Protein AF-A0A2C6DQY1-F1 (afdb_monomer_lite)

Organism: NCBI:txid82979

pLDDT: mean 81.48, std 11.16, range [47.59, 95.06]

Structure (mmCIF, N/CA/C/O backbone):
data_AF-A0A2C6DQY1-F1
#
_entry.id   AF-A0A2C6DQY1-F1
#
loop_
_atom_site.group_PDB
_atom_site.id
_atom_site.type_symbol
_atom_site.label_atom_id
_atom_site.label_alt_id
_atom_site.label_comp_id
_atom_site.label_asym_id
_atom_site.label_entity_id
_atom_site.label_seq_id
_atom_site.pdbx_PDB_ins_code
_atom_site.Cartn_x
_atom_site.Cartn_y
_atom_site.Cartn_z
_atom_site.occupancy
_atom_site.B_iso_or_equiv
_atom_site.auth_seq_id
_atom_site.auth_comp_id
_atom_site.auth_asym_id
_atom_site.auth_atom_id
_atom_site.pdbx_PDB_model_num
ATOM 1 N N . MET A 1 1 ? 10.928 19.105 6.534 1.00 47.59 1 MET A N 1
ATOM 2 C CA . MET A 1 1 ? 12.095 18.218 6.335 1.00 47.59 1 MET A CA 1
ATOM 3 C C . MET A 1 1 ? 11.900 17.383 5.067 1.00 47.59 1 MET A C 1
ATOM 5 O O . MET A 1 1 ? 11.336 16.301 5.156 1.00 47.59 1 MET A O 1
ATOM 9 N N . PRO A 1 2 ? 12.277 17.899 3.882 1.00 53.97 2 PRO A N 1
ATOM 10 C CA . PRO A 1 2 ? 12.147 17.189 2.598 1.00 53.97 2 PRO A CA 1
ATOM 11 C C . PRO A 1 2 ? 13.312 16.221 2.307 1.00 53.97 2 PRO A C 1
ATOM 13 O O . PRO A 1 2 ? 13.126 15.203 1.646 1.00 53.97 2 PRO A O 1
ATOM 16 N N . GLU A 1 3 ? 14.509 16.507 2.828 1.00 53.31 3 GLU A N 1
ATOM 17 C CA . GLU A 1 3 ? 15.749 15.784 2.490 1.00 53.31 3 GLU A CA 1
ATOM 18 C C . GLU A 1 3 ? 15.758 14.328 2.977 1.00 53.31 3 GLU A C 1
ATOM 20 O O . GLU A 1 3 ? 16.219 13.430 2.275 1.00 53.31 3 GLU A O 1
ATOM 25 N N . THR A 1 4 ? 15.170 14.062 4.144 1.00 58.50 4 THR A N 1
ATOM 26 C CA . THR A 1 4 ? 15.100 12.716 4.737 1.00 58.50 4 THR A CA 1
ATOM 27 C C . THR A 1 4 ? 14.152 11.788 3.977 1.00 58.50 4 THR A C 1
ATOM 29 O O . THR A 1 4 ? 14.377 10.581 3.925 1.00 58.50 4 THR A O 1
ATOM 32 N N . LEU A 1 5 ? 13.097 12.342 3.369 1.00 57.19 5 LEU A N 1
ATOM 33 C CA . LEU A 1 5 ? 12.134 11.574 2.582 1.00 57.19 5 LEU A CA 1
ATOM 34 C C . LEU A 1 5 ? 12.723 11.195 1.216 1.00 57.19 5 LEU A C 1
ATOM 36 O O . LEU A 1 5 ? 12.555 10.059 0.784 1.00 57.19 5 LEU A O 1
ATOM 40 N N . ASN A 1 6 ? 13.484 12.100 0.590 1.00 65.44 6 ASN A N 1
ATOM 41 C CA . ASN A 1 6 ? 14.196 11.815 -0.658 1.00 65.44 6 ASN A CA 1
ATOM 42 C C . ASN A 1 6 ? 15.274 10.736 -0.485 1.00 65.44 6 ASN A C 1
ATOM 44 O O . ASN A 1 6 ? 15.346 9.826 -1.306 1.00 65.44 6 ASN A O 1
ATOM 48 N N . ALA A 1 7 ? 16.064 10.779 0.593 1.00 70.94 7 ALA A N 1
ATOM 49 C CA . ALA A 1 7 ? 17.069 9.747 0.863 1.00 70.94 7 ALA A CA 1
ATOM 50 C C . ALA A 1 7 ? 16.442 8.355 1.080 1.00 70.94 7 ALA A C 1
ATOM 52 O O . ALA A 1 7 ? 16.952 7.356 0.579 1.00 70.94 7 ALA A O 1
ATOM 53 N N . LEU A 1 8 ? 15.300 8.294 1.775 1.00 70.44 8 LEU A N 1
ATOM 54 C CA . LEU A 1 8 ? 14.567 7.048 2.007 1.00 70.44 8 LEU A CA 1
ATOM 55 C C . LEU A 1 8 ? 13.980 6.472 0.706 1.00 70.44 8 LEU A C 1
ATOM 57 O O . LEU A 1 8 ? 13.993 5.264 0.509 1.00 70.44 8 LEU A O 1
ATOM 61 N N . VAL A 1 9 ? 13.474 7.324 -0.192 1.00 78.88 9 VAL A N 1
ATOM 62 C CA . VAL A 1 9 ? 12.951 6.884 -1.496 1.00 78.88 9 VAL A CA 1
ATOM 63 C C . VAL A 1 9 ? 14.065 6.326 -2.378 1.00 78.88 9 VAL A C 1
ATOM 65 O O . VAL A 1 9 ? 13.878 5.265 -2.966 1.00 78.88 9 VAL A O 1
ATOM 68 N N . GLN A 1 10 ? 15.232 6.975 -2.413 1.00 81.88 10 GLN A N 1
ATOM 69 C CA . GLN A 1 10 ? 16.394 6.490 -3.170 1.00 81.88 10 GLN A CA 1
ATOM 70 C C . GLN A 1 10 ? 16.833 5.086 -2.738 1.00 81.88 10 GLN A C 1
ATOM 72 O O . GLN A 1 10 ? 17.189 4.267 -3.579 1.00 81.88 10 GLN A O 1
ATOM 77 N N . GLU A 1 11 ? 16.732 4.767 -1.446 1.00 85.06 11 GLU A N 1
ATOM 78 C CA . GLU A 1 11 ? 17.023 3.420 -0.947 1.00 85.06 11 GLU A CA 1
ATOM 79 C C . GLU A 1 11 ? 16.098 2.353 -1.557 1.00 85.06 11 GLU A C 1
ATOM 81 O O . GLU A 1 11 ? 16.536 1.246 -1.864 1.00 85.06 11 GLU A O 1
ATOM 86 N N . PHE A 1 12 ? 14.822 2.680 -1.773 1.00 88.88 12 PHE A N 1
ATOM 87 C CA . PHE A 1 12 ? 13.865 1.742 -2.356 1.00 88.88 12 PHE A CA 1
ATOM 88 C C . PHE A 1 12 ? 14.006 1.605 -3.871 1.00 88.88 12 PHE A C 1
ATOM 90 O O . PHE A 1 12 ? 13.733 0.527 -4.398 1.00 88.88 12 PHE A O 1
ATOM 97 N N . ILE A 1 13 ? 14.456 2.653 -4.565 1.00 85.81 13 ILE A N 1
ATOM 98 C CA . ILE A 1 13 ? 14.678 2.633 -6.019 1.00 85.81 13 ILE A CA 1
ATOM 99 C C . ILE A 1 13 ? 15.698 1.554 -6.405 1.00 85.81 13 ILE A C 1
ATOM 101 O O . ILE A 1 13 ? 15.518 0.874 -7.407 1.00 85.81 13 ILE A O 1
ATOM 105 N N . VAL A 1 14 ? 16.707 1.300 -5.565 1.00 87.31 14 VAL A N 1
ATOM 106 C CA . VAL A 1 14 ? 17.691 0.220 -5.790 1.00 87.31 14 VAL A CA 1
ATOM 107 C C . VAL A 1 14 ? 17.044 -1.174 -5.805 1.00 87.31 14 VAL A C 1
ATOM 109 O O . VAL A 1 14 ? 17.602 -2.112 -6.364 1.00 87.31 14 VAL A O 1
ATOM 112 N N . SER A 1 15 ? 15.860 -1.325 -5.204 1.00 87.62 15 SER A N 1
ATOM 113 C CA . SER A 1 15 ? 15.094 -2.579 -5.208 1.00 87.62 15 SER A CA 1
ATOM 114 C C . SER A 1 15 ? 14.068 -2.683 -6.340 1.00 87.62 15 SER A C 1
ATOM 116 O O . SER A 1 15 ? 13.275 -3.629 -6.342 1.00 87.62 15 SER A O 1
ATOM 118 N N . ALA A 1 16 ? 14.048 -1.716 -7.263 1.00 91.44 16 ALA A N 1
ATOM 119 C CA . ALA A 1 16 ? 13.195 -1.772 -8.438 1.00 91.44 16 ALA A CA 1
ATOM 120 C C . ALA A 1 16 ? 13.586 -2.945 -9.349 1.00 91.44 16 ALA A C 1
ATOM 122 O O . ALA A 1 16 ? 14.762 -3.288 -9.472 1.00 91.44 16 ALA A O 1
ATOM 123 N N . ASP A 1 17 ? 12.590 -3.563 -9.979 1.00 91.75 17 ASP A N 1
ATOM 124 C CA . ASP A 1 17 ? 12.822 -4.526 -11.054 1.00 91.75 17 ASP A CA 1
ATOM 125 C C . ASP A 1 17 ? 13.286 -3.839 -12.354 1.00 91.75 17 ASP A C 1
ATOM 127 O O . ASP A 1 17 ? 13.340 -2.610 -12.447 1.00 91.75 17 ASP A O 1
ATOM 131 N N . ASP A 1 18 ? 13.579 -4.634 -13.387 1.00 92.50 18 ASP A N 1
ATOM 132 C CA . ASP A 1 18 ? 14.022 -4.140 -14.702 1.00 92.50 18 ASP A CA 1
ATOM 133 C C . ASP A 1 18 ? 13.017 -3.178 -15.371 1.00 92.50 18 ASP A C 1
ATOM 135 O O . ASP A 1 18 ? 13.369 -2.448 -16.296 1.00 92.50 18 ASP A O 1
ATOM 139 N N . ASN A 1 19 ? 11.763 -3.158 -14.907 1.00 93.88 19 ASN A N 1
ATOM 140 C CA . ASN A 1 19 ? 10.697 -2.289 -15.401 1.00 93.88 19 ASN A CA 1
ATOM 141 C C . ASN A 1 19 ? 10.432 -1.086 -14.477 1.00 93.88 19 ASN A C 1
ATOM 143 O O . ASN A 1 19 ? 9.457 -0.358 -14.685 1.00 93.88 19 ASN A O 1
ATOM 147 N N . GLY A 1 20 ? 11.272 -0.873 -13.460 1.00 92.50 20 GLY A N 1
ATOM 148 C CA . GLY A 1 20 ? 11.179 0.251 -12.537 1.00 92.50 20 GLY A CA 1
ATOM 149 C C . GLY A 1 20 ? 10.141 0.078 -11.427 1.00 92.50 20 GLY A C 1
ATOM 150 O O . GLY A 1 20 ? 9.783 1.069 -10.790 1.00 92.50 20 GLY A O 1
ATOM 151 N N . PHE A 1 21 ? 9.622 -1.129 -11.175 1.00 95.06 21 PHE A N 1
ATOM 152 C CA . PHE A 1 21 ? 8.659 -1.366 -10.094 1.00 95.06 21 PHE A CA 1
ATOM 153 C C . PHE A 1 21 ? 9.342 -1.781 -8.798 1.00 95.06 21 PHE A C 1
ATOM 155 O O . PHE A 1 21 ? 10.041 -2.788 -8.727 1.00 95.06 21 PHE A O 1
ATOM 162 N N . VAL A 1 22 ? 9.052 -1.038 -7.735 1.00 94.00 22 VAL A N 1
ATOM 163 C CA . VAL A 1 22 ? 9.515 -1.318 -6.379 1.00 94.00 22 VAL A CA 1
ATOM 164 C C . VAL A 1 22 ? 8.486 -2.202 -5.664 1.00 94.00 22 VAL A C 1
ATOM 166 O O . VAL A 1 22 ? 7.339 -1.770 -5.481 1.00 94.00 22 VAL A O 1
ATOM 169 N N . PRO A 1 23 ? 8.854 -3.419 -5.213 1.00 93.19 23 PRO A N 1
ATOM 170 C CA . PRO A 1 23 ? 7.927 -4.325 -4.542 1.00 93.19 23 PRO A CA 1
ATOM 171 C C . PRO A 1 23 ? 7.295 -3.700 -3.296 1.00 93.19 23 PRO A C 1
ATOM 173 O O . PRO A 1 23 ? 8.001 -3.137 -2.460 1.00 93.19 23 PRO A O 1
ATOM 176 N N . LEU A 1 24 ? 5.984 -3.896 -3.097 1.00 91.06 24 LEU A N 1
ATOM 177 C 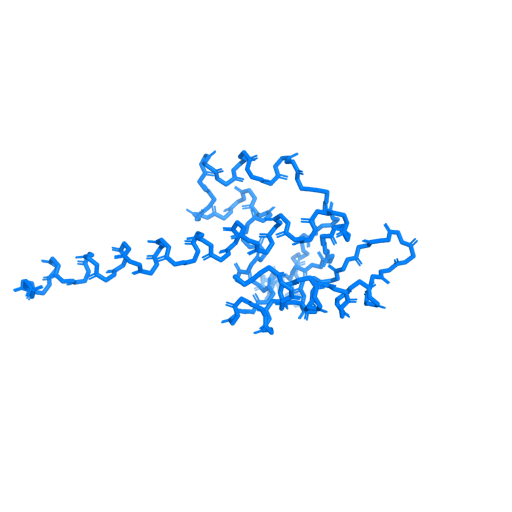CA . LEU A 1 24 ? 5.248 -3.332 -1.950 1.00 91.06 24 LEU A CA 1
ATOM 178 C C . LEU A 1 24 ? 5.937 -3.614 -0.603 1.00 91.06 24 LEU A C 1
ATOM 180 O O . LEU A 1 24 ? 6.069 -2.737 0.250 1.00 91.06 24 LEU A O 1
ATOM 184 N N . LYS A 1 25 ? 6.442 -4.842 -0.428 1.00 90.56 25 LYS A N 1
ATOM 185 C CA . LYS A 1 25 ? 7.143 -5.275 0.791 1.00 90.56 25 LYS A CA 1
ATOM 186 C C . LYS A 1 25 ? 8.389 -4.443 1.124 1.00 90.56 25 LYS A C 1
ATOM 188 O O . LYS A 1 25 ? 8.732 -4.362 2.299 1.00 90.56 25 LYS A O 1
ATOM 193 N N . ALA A 1 26 ? 9.056 -3.858 0.125 1.00 90.62 26 ALA A N 1
ATOM 194 C CA . ALA A 1 26 ? 10.325 -3.156 0.303 1.00 90.62 26 ALA A CA 1
ATOM 195 C C . ALA A 1 26 ? 10.152 -1.901 1.168 1.00 90.62 26 ALA A C 1
ATOM 197 O O . ALA A 1 26 ? 10.961 -1.642 2.056 1.00 90.62 26 ALA A O 1
ATOM 198 N N . PHE A 1 27 ? 9.053 -1.172 0.971 1.00 87.88 27 PHE A N 1
ATOM 199 C CA . PHE A 1 27 ? 8.788 0.077 1.682 1.00 87.88 27 PHE A CA 1
ATOM 200 C C . PHE A 1 27 ? 7.658 -0.030 2.721 1.00 87.88 27 PHE A C 1
ATOM 202 O O . PHE A 1 27 ? 7.584 0.821 3.608 1.00 87.88 27 PHE A O 1
ATOM 209 N N . ALA A 1 28 ? 6.784 -1.049 2.656 1.00 87.56 28 ALA A N 1
ATOM 210 C CA . ALA A 1 28 ? 5.608 -1.167 3.532 1.00 87.56 28 ALA A CA 1
ATOM 211 C C . ALA A 1 28 ? 5.972 -1.100 5.022 1.00 87.56 28 ALA A C 1
ATOM 213 O O . ALA A 1 28 ? 5.498 -0.231 5.757 1.00 87.56 28 ALA A O 1
ATOM 214 N N . GLN A 1 29 ? 6.874 -1.979 5.462 1.00 86.94 29 GLN A N 1
ATOM 215 C CA . GLN A 1 29 ? 7.229 -2.065 6.875 1.00 86.94 29 GLN A CA 1
ATOM 216 C C . GLN A 1 29 ? 8.081 -0.870 7.310 1.00 86.94 29 GLN A C 1
ATOM 218 O O . GLN A 1 29 ? 7.848 -0.299 8.374 1.00 86.94 29 GLN A O 1
ATOM 223 N N . LYS A 1 30 ? 9.056 -0.479 6.481 1.00 86.81 30 LYS A N 1
ATOM 224 C CA . LYS A 1 30 ? 10.037 0.559 6.819 1.00 86.81 30 LYS A CA 1
ATOM 225 C C . LYS A 1 30 ? 9.419 1.955 6.863 1.00 86.81 30 LYS A C 1
ATOM 227 O O . LYS A 1 30 ? 9.756 2.752 7.734 1.00 86.81 30 LYS A O 1
ATOM 232 N N . THR A 1 31 ? 8.499 2.240 5.946 1.00 86.50 31 THR A N 1
ATOM 233 C CA . THR A 1 31 ? 7.990 3.598 5.733 1.00 86.50 31 THR A CA 1
ATOM 234 C C . THR A 1 31 ? 6.583 3.792 6.270 1.00 86.50 31 THR A C 1
ATOM 236 O O . THR A 1 31 ? 6.276 4.876 6.764 1.00 86.50 31 THR A O 1
ATOM 239 N N . LEU A 1 32 ? 5.738 2.762 6.185 1.00 83.94 32 LEU A N 1
ATOM 240 C CA . LEU A 1 32 ? 4.328 2.833 6.576 1.00 83.94 32 LEU A CA 1
ATOM 241 C C . LEU A 1 32 ? 4.040 2.096 7.889 1.00 83.94 32 LEU A C 1
ATOM 243 O O . LEU A 1 32 ? 2.949 2.249 8.421 1.00 83.94 32 LEU A O 1
ATOM 247 N N . LYS A 1 33 ? 4.999 1.325 8.434 1.00 87.12 33 LYS A N 1
ATOM 248 C CA . LYS A 1 33 ? 4.808 0.470 9.625 1.00 87.12 33 LYS A CA 1
ATOM 249 C C . LYS A 1 33 ? 3.612 -0.486 9.463 1.00 87.12 33 LYS A C 1
ATOM 251 O O . LYS A 1 33 ? 2.851 -0.723 10.403 1.00 87.12 33 LYS A O 1
ATOM 256 N N . ARG A 1 34 ? 3.432 -1.003 8.245 1.00 85.00 34 ARG A N 1
ATOM 257 C CA . ARG A 1 34 ? 2.337 -1.897 7.842 1.00 85.00 34 ARG A CA 1
ATOM 258 C C . ARG A 1 34 ? 2.869 -3.067 7.020 1.00 85.00 34 ARG A C 1
ATOM 260 O O . ARG A 1 34 ? 3.940 -2.972 6.418 1.00 85.00 34 ARG A O 1
ATOM 267 N N . SER A 1 35 ? 2.102 -4.155 6.950 1.00 86.62 35 SER A N 1
ATOM 268 C CA . SER A 1 35 ? 2.433 -5.272 6.067 1.00 86.62 35 SER A CA 1
ATOM 269 C C . SER A 1 35 ? 2.108 -4.939 4.607 1.00 86.62 35 SER A C 1
ATOM 271 O O . SER A 1 35 ? 1.252 -4.102 4.316 1.00 86.62 35 SER A O 1
ATOM 273 N N . ALA A 1 36 ? 2.750 -5.642 3.668 1.00 84.06 36 ALA A N 1
ATOM 274 C CA . ALA A 1 36 ? 2.419 -5.535 2.244 1.00 84.06 36 ALA A CA 1
ATOM 275 C C . ALA A 1 36 ? 0.935 -5.842 1.968 1.00 84.06 36 ALA A C 1
ATOM 277 O O . ALA A 1 36 ? 0.341 -5.263 1.066 1.00 84.06 36 ALA A O 1
ATOM 278 N N . ASN A 1 37 ? 0.327 -6.725 2.765 1.00 80.81 37 ASN A N 1
ATOM 279 C CA . ASN A 1 37 ? -1.075 -7.092 2.613 1.00 80.81 37 ASN A CA 1
ATOM 280 C C . ASN A 1 37 ? -2.010 -5.950 3.037 1.00 80.81 37 ASN A C 1
ATOM 282 O O . ASN A 1 37 ? -2.979 -5.673 2.335 1.00 80.81 37 ASN A O 1
ATOM 286 N N . ASP A 1 38 ? -1.683 -5.235 4.116 1.00 78.69 38 ASP A N 1
ATOM 287 C CA . ASP A 1 38 ? -2.473 -4.083 4.573 1.00 78.69 38 ASP A CA 1
ATOM 288 C C . ASP A 1 38 ? -2.492 -2.984 3.509 1.00 78.69 38 ASP A C 1
ATOM 290 O O . ASP A 1 38 ? -3.543 -2.432 3.193 1.00 78.69 38 ASP A O 1
ATOM 294 N N . ILE A 1 39 ? -1.336 -2.716 2.895 1.00 83.62 39 ILE A N 1
ATOM 295 C CA . ILE A 1 39 ? -1.219 -1.686 1.857 1.00 83.62 39 ILE A CA 1
ATOM 296 C C . ILE A 1 39 ? -1.683 -2.167 0.479 1.00 83.62 39 ILE A C 1
ATOM 298 O O . ILE A 1 39 ? -1.965 -1.350 -0.392 1.00 83.62 39 ILE A O 1
ATOM 302 N N . SER A 1 40 ? -1.801 -3.480 0.261 1.00 81.25 40 SER A N 1
ATOM 303 C CA . SER A 1 40 ? -2.361 -4.005 -0.986 1.00 81.25 40 SER A CA 1
ATOM 304 C C . SER A 1 40 ? -3.829 -3.633 -1.145 1.00 81.25 40 SER A C 1
ATOM 306 O O . SER A 1 40 ? -4.279 -3.443 -2.265 1.00 81.25 40 SER A O 1
ATOM 308 N N . THR A 1 41 ? -4.551 -3.438 -0.035 1.00 77.25 41 THR A N 1
ATOM 309 C CA . THR A 1 41 ? -5.968 -3.051 -0.056 1.00 77.25 41 THR A CA 1
ATOM 310 C C . THR A 1 41 ? -6.224 -1.736 -0.780 1.00 77.25 41 THR A C 1
ATOM 312 O O . THR A 1 41 ? -7.326 -1.551 -1.285 1.00 77.25 41 THR A O 1
ATOM 315 N N . PHE A 1 42 ? -5.210 -0.865 -0.886 1.00 78.69 42 PHE A N 1
ATOM 316 C CA . PHE A 1 42 ? -5.284 0.307 -1.744 1.00 78.69 42 PHE A CA 1
ATOM 317 C C . PHE A 1 42 ? -5.559 -0.151 -3.175 1.00 78.69 42 PHE A C 1
ATOM 319 O O . PHE A 1 42 ? -6.577 0.206 -3.725 1.00 78.69 42 PHE A O 1
ATOM 326 N N . PHE A 1 43 ? -4.769 -1.045 -3.755 1.00 81.88 43 PHE A N 1
ATOM 327 C CA . PHE A 1 43 ? -4.946 -1.504 -5.140 1.00 81.88 43 PHE A CA 1
ATOM 328 C C . PHE A 1 43 ? -6.125 -2.471 -5.354 1.00 81.88 43 PHE A C 1
ATOM 330 O O . PHE A 1 43 ? -6.367 -2.911 -6.478 1.00 81.88 43 PHE A O 1
ATOM 337 N N . ASP A 1 44 ? -6.843 -2.837 -4.293 1.00 80.31 44 ASP A N 1
ATOM 338 C CA . ASP A 1 44 ? -7.899 -3.840 -4.325 1.00 80.31 44 ASP A CA 1
ATOM 339 C C . ASP A 1 44 ? -9.292 -3.215 -4.445 1.00 80.31 44 ASP A C 1
ATOM 341 O O . ASP A 1 44 ? -9.893 -2.828 -3.443 1.00 80.31 44 ASP A O 1
ATOM 345 N N . LEU A 1 45 ? -9.852 -3.204 -5.657 1.00 73.50 45 LEU A N 1
ATOM 346 C CA . LEU A 1 45 ? -11.215 -2.710 -5.902 1.00 73.50 45 LEU A CA 1
ATOM 347 C C . LEU A 1 45 ? -12.293 -3.472 -5.109 1.00 73.50 45 LEU A C 1
ATOM 349 O O . LEU A 1 45 ? -13.367 -2.929 -4.861 1.00 73.50 45 LEU A O 1
ATOM 353 N N . GLU A 1 46 ? -12.029 -4.729 -4.737 1.00 72.62 46 GLU A N 1
ATOM 354 C CA . GLU A 1 46 ? -12.961 -5.573 -3.978 1.00 72.62 46 GLU A CA 1
ATOM 355 C C . GLU A 1 46 ? -12.840 -5.362 -2.459 1.00 72.62 46 GLU A C 1
ATOM 357 O O . GLU A 1 46 ? -13.637 -5.904 -1.687 1.00 72.62 46 GLU A O 1
ATOM 362 N N . SER A 1 47 ? -11.848 -4.592 -1.998 1.00 72.25 47 SER A N 1
ATOM 363 C CA . SER A 1 47 ? -11.676 -4.319 -0.576 1.00 72.25 47 SER A CA 1
ATOM 364 C C . SER A 1 47 ? -12.864 -3.512 -0.061 1.00 72.25 47 SER A C 1
ATOM 366 O O . SER A 1 47 ? -13.202 -2.456 -0.583 1.00 72.25 47 SER A O 1
ATOM 368 N N . ARG A 1 48 ? -13.472 -3.949 1.047 1.00 62.19 48 ARG A N 1
ATOM 369 C CA . ARG A 1 48 ? -14.535 -3.180 1.728 1.00 62.19 48 ARG A CA 1
ATOM 370 C C . ARG A 1 48 ? -14.075 -1.802 2.223 1.00 62.19 48 ARG A C 1
ATOM 372 O O . ARG A 1 48 ? -14.902 -0.975 2.587 1.00 62.19 48 ARG A O 1
ATOM 379 N N . PHE A 1 49 ? -12.760 -1.597 2.301 1.00 61.59 49 PHE A N 1
ATOM 380 C CA . PHE A 1 49 ? -12.132 -0.332 2.674 1.00 61.59 49 PHE A CA 1
ATOM 381 C C . PHE A 1 49 ? -11.790 0.533 1.453 1.00 61.59 49 PHE A C 1
ATOM 383 O O . PHE A 1 49 ? -11.349 1.666 1.628 1.00 61.59 49 PHE A O 1
ATOM 390 N N . TYR A 1 50 ? -12.023 0.017 0.241 1.00 60.66 50 TYR A N 1
ATOM 391 C CA . TYR A 1 50 ? -11.848 0.734 -1.010 1.00 60.66 50 TYR A CA 1
ATOM 392 C C . TYR A 1 50 ? -12.923 1.817 -1.149 1.00 60.66 50 TYR A C 1
ATOM 394 O O . TYR A 1 50 ? -14.086 1.545 -1.456 1.00 60.66 50 TYR A O 1
ATOM 402 N N . SER A 1 51 ? -12.556 3.066 -0.865 1.00 64.25 51 SER A N 1
ATOM 403 C CA . SER A 1 51 ? -13.464 4.214 -0.962 1.00 64.25 51 SER A CA 1
ATOM 404 C C . SER A 1 51 ? -13.361 4.908 -2.331 1.00 64.25 51 SER A C 1
ATOM 406 O O . SER A 1 51 ? -12.332 4.839 -3.004 1.00 64.25 51 SER A O 1
ATOM 408 N N . ARG A 1 52 ? -14.396 5.662 -2.742 1.00 57.03 52 ARG A N 1
ATOM 409 C CA . ARG A 1 52 ? -14.349 6.510 -3.960 1.00 57.03 52 ARG A CA 1
ATOM 410 C C . ARG A 1 52 ? -13.181 7.508 -3.964 1.00 57.03 52 ARG A C 1
ATOM 412 O O . ARG A 1 52 ? -12.770 7.945 -5.028 1.00 57.03 52 ARG A O 1
ATOM 419 N N . TYR A 1 53 ? -12.645 7.876 -2.802 1.00 53.59 53 TYR A N 1
ATOM 420 C CA . TYR A 1 53 ? -11.478 8.755 -2.713 1.00 53.59 53 TYR A CA 1
ATOM 421 C C . TYR A 1 53 ? -10.167 8.014 -3.034 1.00 53.59 53 TYR A C 1
ATOM 423 O O . TYR A 1 53 ? -9.298 8.563 -3.712 1.00 53.59 53 TYR A O 1
ATOM 431 N N . GLN A 1 54 ? -10.058 6.736 -2.650 1.00 58.69 54 GLN A N 1
ATOM 432 C CA . GLN A 1 54 ? -8.921 5.880 -3.011 1.00 58.69 54 GLN A CA 1
ATOM 433 C C . GLN A 1 54 ? -8.856 5.623 -4.525 1.00 58.69 54 GLN A C 1
ATOM 435 O O . GLN A 1 54 ? -7.755 5.567 -5.076 1.00 58.69 54 GLN A O 1
ATOM 440 N N . GLN A 1 55 ? -10.004 5.608 -5.221 1.00 57.56 55 GLN A N 1
ATOM 441 C CA . GLN A 1 55 ? -10.050 5.571 -6.692 1.00 57.56 55 GLN A CA 1
ATOM 442 C C . GLN A 1 55 ? -9.195 6.680 -7.319 1.00 57.56 55 GLN A C 1
ATOM 444 O O . GLN A 1 55 ? -8.373 6.389 -8.182 1.00 57.56 55 GLN A O 1
ATOM 449 N N . THR A 1 56 ? -9.323 7.930 -6.874 1.00 54.53 56 THR A N 1
ATOM 450 C CA . THR A 1 56 ? -8.625 9.073 -7.490 1.00 54.53 56 THR A CA 1
ATOM 451 C C . THR A 1 56 ? -7.109 9.036 -7.278 1.00 54.53 56 THR A C 1
ATOM 453 O O . THR A 1 56 ? -6.347 9.515 -8.118 1.00 54.53 56 THR A O 1
ATOM 456 N N . ILE A 1 57 ? -6.658 8.469 -6.156 1.00 59.59 57 ILE A N 1
ATOM 457 C CA . ILE A 1 57 ? -5.234 8.390 -5.813 1.00 59.59 57 ILE A CA 1
ATOM 458 C C . ILE A 1 57 ? -4.552 7.275 -6.608 1.00 59.59 57 ILE A C 1
ATOM 460 O O . ILE A 1 57 ? -3.466 7.488 -7.133 1.00 59.59 57 ILE A O 1
ATOM 464 N N . ILE A 1 58 ? -5.191 6.113 -6.742 1.00 65.69 58 ILE A N 1
ATOM 465 C CA . ILE A 1 58 ? -4.591 4.951 -7.415 1.00 65.69 58 ILE A CA 1
ATOM 466 C C . ILE A 1 58 ? -4.623 5.085 -8.933 1.00 65.69 58 ILE A C 1
ATOM 468 O O . ILE A 1 58 ? -3.688 4.638 -9.585 1.00 65.69 58 ILE A O 1
ATOM 472 N N . HIS A 1 59 ? -5.631 5.759 -9.502 1.00 65.56 59 HIS A N 1
ATOM 473 C CA . HIS A 1 59 ? -5.703 5.967 -10.955 1.00 65.56 59 HIS A CA 1
ATOM 474 C C . HIS A 1 59 ? -4.487 6.710 -11.528 1.00 65.56 59 HIS A C 1
ATOM 476 O O . HIS A 1 59 ? -4.184 6.543 -12.705 1.00 65.56 59 HIS A O 1
ATOM 482 N N . ASN A 1 60 ? -3.792 7.506 -10.711 1.00 75.88 60 ASN A N 1
ATOM 483 C CA . ASN A 1 60 ? -2.622 8.276 -11.135 1.00 75.88 60 ASN A CA 1
ATOM 484 C C . ASN A 1 60 ? -1.289 7.654 -10.691 1.00 75.88 60 ASN A C 1
ATOM 486 O O . ASN A 1 60 ? -0.255 8.289 -10.848 1.00 75.88 60 ASN A O 1
ATOM 490 N N . ILE A 1 61 ? -1.303 6.454 -10.105 1.00 85.81 61 ILE A N 1
ATOM 491 C CA . ILE A 1 61 ? -0.098 5.768 -9.628 1.00 85.81 61 ILE A CA 1
ATOM 492 C C . ILE A 1 61 ? 0.146 4.568 -10.529 1.00 85.81 61 ILE A C 1
ATOM 494 O O . ILE A 1 61 ? -0.657 3.636 -10.565 1.00 85.81 61 ILE A O 1
ATOM 498 N N . LYS A 1 62 ? 1.273 4.549 -11.239 1.00 90.12 62 LYS A N 1
ATOM 499 C CA . LYS A 1 62 ? 1.657 3.398 -12.051 1.00 90.12 62 LYS A CA 1
ATOM 500 C C . LYS A 1 62 ? 2.037 2.233 -11.134 1.00 90.12 62 LYS A C 1
ATOM 502 O O . LYS A 1 62 ? 2.994 2.308 -10.365 1.00 90.12 62 LYS A O 1
ATOM 507 N N . HIS A 1 63 ? 1.299 1.130 -11.224 1.00 91.12 63 HIS A N 1
ATOM 508 C CA . HIS A 1 63 ? 1.538 -0.079 -10.436 1.00 91.12 63 HIS A CA 1
ATOM 509 C C . HIS A 1 63 ? 1.348 -1.343 -11.282 1.00 91.12 63 HIS A C 1
ATOM 511 O O . HIS A 1 63 ? 0.601 -1.344 -12.256 1.00 91.12 63 HIS A O 1
ATOM 517 N N . ASN A 1 64 ? 2.000 -2.437 -10.886 1.00 91.69 64 ASN A N 1
ATOM 518 C CA . ASN A 1 64 ? 1.811 -3.775 -11.470 1.00 91.69 64 ASN A CA 1
ATOM 519 C C . ASN A 1 64 ? 1.233 -4.770 -10.447 1.00 91.69 64 ASN A C 1
ATOM 521 O O . ASN A 1 64 ? 1.417 -5.980 -10.558 1.00 91.69 64 ASN A O 1
ATOM 525 N N . VAL A 1 65 ? 0.561 -4.243 -9.421 1.00 89.38 65 VAL A N 1
ATOM 526 C CA . VAL A 1 65 ? -0.020 -5.032 -8.334 1.00 89.38 65 VAL A CA 1
ATOM 527 C C . VAL A 1 65 ? -1.083 -6.009 -8.842 1.00 89.38 65 VAL A C 1
ATOM 529 O O . VAL A 1 65 ? -2.021 -5.612 -9.532 1.00 89.38 65 VAL A O 1
ATOM 532 N N . VAL A 1 66 ? -0.954 -7.278 -8.448 1.00 88.06 66 VAL A N 1
ATOM 533 C CA . VAL A 1 66 ? -1.889 -8.362 -8.778 1.00 88.06 66 VAL A CA 1
ATOM 534 C C . VAL A 1 66 ? -2.285 -9.157 -7.535 1.00 88.06 66 VAL A C 1
ATOM 536 O O . VAL A 1 66 ? -1.475 -9.397 -6.637 1.00 88.06 66 VAL A O 1
ATOM 539 N N . PHE A 1 67 ? -3.541 -9.614 -7.499 1.00 86.94 67 PHE A N 1
ATOM 540 C CA . PHE A 1 67 ? -4.075 -10.439 -6.413 1.00 86.94 67 PHE A CA 1
ATOM 541 C C . PHE A 1 67 ? -4.217 -11.891 -6.851 1.00 86.94 67 PHE A C 1
ATOM 543 O O . PHE A 1 67 ? -5.027 -12.221 -7.716 1.00 86.94 67 PHE A O 1
ATOM 550 N N . ILE A 1 68 ? -3.479 -12.778 -6.193 1.00 86.75 68 ILE A N 1
ATOM 551 C CA . ILE A 1 68 ? -3.460 -14.209 -6.484 1.00 86.75 68 ILE A CA 1
ATOM 552 C C . ILE A 1 68 ? -4.197 -14.949 -5.369 1.00 86.75 68 ILE A C 1
ATOM 554 O O . ILE A 1 68 ? -3.805 -14.920 -4.198 1.00 86.75 68 ILE A O 1
ATOM 558 N N . LYS A 1 69 ? -5.274 -15.651 -5.728 1.00 88.19 69 LYS A N 1
ATOM 559 C CA . LYS A 1 69 ? -5.998 -16.543 -4.815 1.00 88.19 69 LYS A CA 1
ATOM 560 C C . LYS A 1 69 ? -5.286 -17.900 -4.786 1.00 88.19 69 LYS A C 1
ATOM 562 O O . LYS A 1 69 ? -5.142 -18.556 -5.812 1.00 88.19 69 LYS A O 1
ATOM 567 N N . ARG A 1 70 ? -4.820 -18.321 -3.610 1.00 86.69 70 ARG A N 1
ATOM 568 C CA . ARG A 1 70 ? -4.220 -19.639 -3.360 1.00 86.69 70 ARG A CA 1
ATOM 569 C C . ARG A 1 70 ? -5.243 -20.521 -2.660 1.00 86.69 70 ARG A C 1
ATOM 571 O O . ARG A 1 70 ? -5.793 -20.130 -1.632 1.00 86.69 70 ARG A O 1
ATOM 578 N N . TYR A 1 71 ? -5.457 -21.721 -3.183 1.00 92.12 71 TYR A N 1
ATOM 579 C CA . TYR A 1 71 ? -6.454 -22.671 -2.687 1.00 92.12 71 TYR A CA 1
ATOM 580 C C . TYR A 1 71 ? -5.785 -23.861 -1.993 1.00 92.12 71 TYR A C 1
ATOM 582 O O . TYR A 1 71 ? -4.630 -24.198 -2.269 1.00 92.12 71 TYR A O 1
ATOM 590 N N . LYS A 1 72 ? -6.485 -24.476 -1.040 1.00 92.19 72 LYS A N 1
ATOM 591 C CA . LYS A 1 72 ? -6.104 -25.769 -0.460 1.00 92.19 72 LYS A CA 1
ATOM 592 C C . LYS A 1 72 ? -6.489 -26.899 -1.426 1.00 92.19 72 LYS A C 1
ATOM 594 O O . LYS A 1 72 ? -7.230 -26.687 -2.381 1.00 92.19 72 LYS A O 1
ATOM 599 N N . LYS A 1 73 ? -6.009 -28.121 -1.154 1.00 92.19 73 LYS A N 1
ATOM 600 C CA . LYS A 1 73 ? -6.349 -29.320 -1.948 1.00 92.19 73 LYS A CA 1
ATOM 601 C C . LYS A 1 73 ? -7.856 -29.619 -1.980 1.00 92.19 73 LYS A C 1
ATOM 603 O O . LYS A 1 73 ? -8.319 -30.224 -2.934 1.00 92.19 73 LYS A O 1
ATOM 608 N N . ASP A 1 74 ? -8.594 -29.191 -0.957 1.00 92.88 74 ASP A N 1
ATOM 609 C CA . ASP A 1 74 ? -10.051 -29.345 -0.835 1.00 92.88 74 ASP A CA 1
ATOM 610 C C . ASP A 1 74 ? -10.856 -28.267 -1.596 1.00 92.88 74 ASP A C 1
ATOM 612 O O . ASP A 1 74 ? -12.079 -28.234 -1.504 1.00 92.88 74 ASP A O 1
ATOM 616 N N . GLY A 1 75 ? -10.188 -27.365 -2.325 1.00 87.06 75 GLY A N 1
ATOM 617 C CA . GLY A 1 75 ? -10.829 -26.273 -3.063 1.00 87.06 75 GLY A CA 1
ATOM 618 C C . GLY A 1 75 ? -11.195 -25.051 -2.214 1.00 87.06 75 GLY A C 1
ATOM 619 O O . GLY A 1 75 ? -11.583 -24.025 -2.770 1.00 87.06 75 GLY A O 1
ATOM 620 N N . SER A 1 76 ? -11.026 -25.093 -0.887 1.00 89.06 76 SER A N 1
ATOM 621 C CA . SER A 1 76 ? -11.236 -23.921 -0.032 1.00 89.06 76 SER A CA 1
ATOM 622 C C . SER A 1 76 ? -10.116 -22.888 -0.210 1.00 89.06 76 SER A C 1
ATOM 624 O O . SER A 1 76 ? -8.950 -23.223 -0.452 1.00 89.06 76 SER A O 1
ATOM 626 N N . LEU A 1 77 ? -10.453 -21.600 -0.095 1.00 86.06 77 LEU A N 1
ATOM 627 C CA . LEU A 1 77 ? -9.468 -20.522 -0.177 1.00 86.06 77 LEU A CA 1
ATOM 628 C C . LEU A 1 77 ? -8.479 -20.636 0.995 1.00 86.06 77 LEU A C 1
ATOM 630 O O . LEU A 1 77 ? -8.865 -20.584 2.161 1.00 86.06 77 LEU A O 1
ATOM 634 N N . ARG A 1 78 ? -7.188 -20.781 0.685 1.00 86.00 78 ARG A N 1
ATOM 635 C CA . ARG A 1 78 ? -6.108 -20.838 1.680 1.00 86.00 78 ARG A CA 1
ATOM 636 C C . ARG A 1 78 ? -5.627 -19.446 2.049 1.00 86.00 78 ARG A C 1
ATOM 638 O O . ARG A 1 78 ? -5.446 -19.1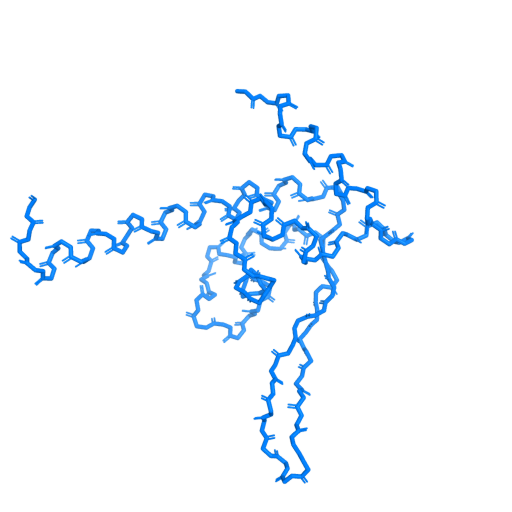45 3.222 1.00 86.00 78 ARG A O 1
ATOM 645 N N . ALA A 1 79 ? -5.331 -18.650 1.031 1.00 80.62 79 ALA A N 1
ATOM 646 C CA . ALA A 1 79 ? -4.781 -17.317 1.179 1.00 80.62 79 ALA A CA 1
ATOM 647 C C . ALA A 1 79 ? -5.085 -16.505 -0.075 1.00 80.62 79 ALA A C 1
ATOM 649 O O . ALA A 1 79 ? -5.124 -17.045 -1.179 1.00 80.62 79 ALA A O 1
ATOM 650 N N . ARG A 1 80 ? -5.232 -15.197 0.085 1.00 79.81 80 ARG A N 1
ATOM 651 C CA . ARG A 1 80 ? -5.151 -14.247 -1.018 1.00 79.81 80 ARG A CA 1
ATOM 652 C C . ARG A 1 80 ? -3.845 -13.492 -0.836 1.00 79.81 80 ARG A C 1
ATOM 654 O O . ARG A 1 80 ? -3.614 -12.939 0.232 1.00 79.81 80 ARG A O 1
ATOM 661 N N . VAL A 1 81 ? -2.967 -13.574 -1.825 1.00 80.75 81 VAL A N 1
ATOM 662 C CA . VAL A 1 81 ? -1.632 -12.977 -1.781 1.00 80.75 81 VAL A CA 1
ATOM 663 C C . VAL A 1 81 ? -1.588 -11.838 -2.784 1.00 80.75 81 VAL A C 1
ATOM 665 O O . VAL A 1 81 ? -2.158 -11.945 -3.867 1.00 80.75 81 VAL A O 1
ATOM 668 N N . CYS A 1 82 ? -0.921 -10.757 -2.408 1.00 84.75 82 CYS A N 1
ATOM 669 C CA . CYS A 1 82 ? -0.613 -9.650 -3.294 1.00 84.75 82 CYS A CA 1
ATOM 670 C C . CYS A 1 82 ? 0.831 -9.780 -3.784 1.00 84.75 82 CYS A C 1
ATOM 672 O O . CYS A 1 82 ? 1.742 -9.981 -2.977 1.00 84.75 82 CYS A O 1
ATOM 674 N N . GLU A 1 83 ? 1.035 -9.623 -5.086 1.00 87.19 83 GLU A N 1
ATOM 675 C CA . GLU A 1 83 ? 2.355 -9.518 -5.712 1.00 87.19 83 GLU A CA 1
ATOM 676 C C . GLU A 1 83 ? 2.447 -8.217 -6.521 1.00 87.19 83 GLU A C 1
ATOM 678 O O . GLU A 1 83 ? 1.434 -7.558 -6.755 1.00 87.19 83 GLU A O 1
ATOM 683 N N . GLY A 1 84 ? 3.665 -7.824 -6.899 1.00 89.94 84 GLY A N 1
ATOM 684 C CA . GLY A 1 84 ? 3.937 -6.568 -7.599 1.00 89.94 84 GLY A CA 1
ATOM 685 C C . GLY A 1 84 ? 4.299 -5.398 -6.678 1.00 89.94 84 GLY A C 1
ATOM 686 O O . GLY A 1 84 ? 4.723 -5.564 -5.525 1.00 89.94 84 GLY A O 1
ATOM 687 N N . GLY A 1 85 ? 4.177 -4.198 -7.229 1.00 93.44 85 GLY A N 1
ATOM 688 C CA . GLY A 1 85 ? 4.760 -2.987 -6.683 1.00 93.44 85 GLY A CA 1
ATOM 689 C C . GLY A 1 85 ? 4.293 -1.709 -7.369 1.00 93.44 85 GLY A C 1
ATOM 690 O O . GLY A 1 85 ? 3.419 -1.711 -8.240 1.00 93.44 85 GLY A O 1
ATOM 691 N N . VAL A 1 86 ? 4.897 -0.606 -6.939 1.00 93.19 86 VAL A N 1
ATOM 692 C CA . VAL A 1 86 ? 4.650 0.746 -7.453 1.00 93.19 86 VAL A CA 1
ATOM 693 C C . VAL A 1 86 ? 5.860 1.181 -8.262 1.00 93.19 86 VAL A C 1
ATOM 695 O O . VAL A 1 86 ? 6.993 0.897 -7.875 1.00 93.19 86 VAL A O 1
ATOM 698 N N . HIS A 1 87 ? 5.631 1.846 -9.389 1.00 94.19 87 HIS A N 1
ATOM 699 C CA . HIS A 1 87 ? 6.711 2.376 -10.207 1.00 94.19 87 HIS A CA 1
ATOM 700 C C . HIS A 1 87 ? 7.509 3.423 -9.423 1.00 94.19 87 HIS A C 1
ATOM 702 O O . HIS A 1 87 ? 6.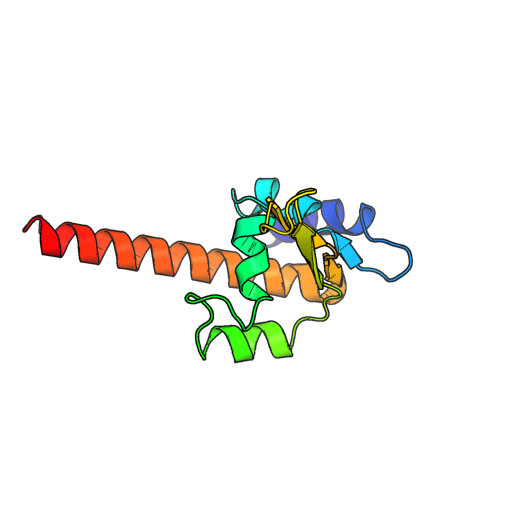930 4.243 -8.711 1.00 94.19 87 HIS A O 1
ATOM 708 N N . GLN A 1 88 ? 8.831 3.412 -9.564 1.00 92.00 88 GLN A N 1
ATOM 709 C CA . GLN A 1 88 ? 9.747 4.289 -8.832 1.00 92.00 88 GLN A CA 1
ATOM 710 C C . GLN A 1 88 ? 9.376 5.778 -8.938 1.00 92.00 88 GLN A C 1
ATOM 712 O O . GLN A 1 88 ? 9.431 6.491 -7.937 1.00 92.00 88 GLN A O 1
ATOM 717 N N . ASP A 1 89 ? 8.916 6.217 -10.112 1.00 91.06 89 ASP A N 1
ATOM 718 C CA . ASP A 1 89 ? 8.534 7.612 -10.374 1.00 91.06 89 ASP A CA 1
ATOM 719 C C . ASP A 1 89 ? 7.320 8.055 -9.538 1.00 91.06 89 ASP A C 1
ATOM 721 O O . ASP A 1 89 ? 7.229 9.211 -9.129 1.00 91.06 89 ASP A O 1
ATOM 725 N N . ASP A 1 90 ? 6.417 7.124 -9.220 1.00 89.69 90 ASP A N 1
ATOM 726 C CA . ASP A 1 90 ? 5.201 7.384 -8.443 1.00 89.69 90 ASP A CA 1
ATOM 727 C C . ASP A 1 90 ? 5.337 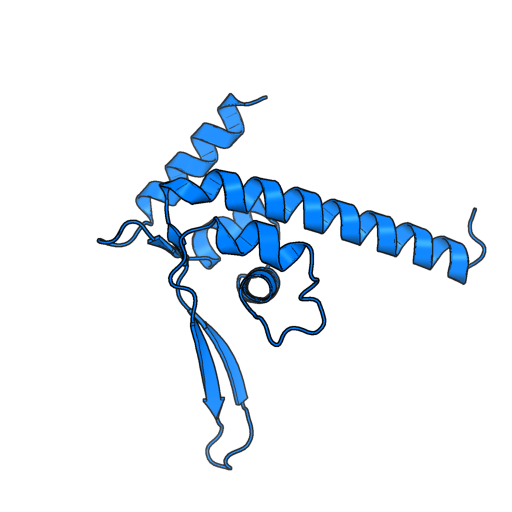6.979 -6.969 1.00 89.69 90 ASP A C 1
ATOM 729 O O . ASP A 1 90 ? 4.431 7.212 -6.161 1.00 89.69 90 ASP A O 1
ATOM 733 N N . LEU A 1 91 ? 6.472 6.387 -6.582 1.00 89.44 91 LEU A N 1
ATOM 734 C CA . LEU A 1 91 ? 6.672 5.796 -5.261 1.00 89.44 91 LEU A CA 1
ATOM 735 C C . LEU A 1 91 ? 6.531 6.825 -4.135 1.00 89.44 91 LEU A C 1
ATOM 737 O O . LEU A 1 91 ? 5.885 6.560 -3.118 1.00 89.44 91 LEU A O 1
ATOM 741 N N . LEU A 1 92 ? 7.106 8.015 -4.317 1.00 87.88 92 LEU A N 1
ATOM 742 C CA . LEU A 1 92 ? 7.020 9.099 -3.338 1.00 87.88 92 LEU A CA 1
ATOM 743 C C . LEU A 1 92 ? 5.573 9.580 -3.161 1.00 87.88 92 LEU A C 1
ATOM 745 O O . LEU A 1 92 ? 5.106 9.767 -2.030 1.00 87.88 92 LEU A O 1
ATOM 749 N N . THR A 1 93 ? 4.861 9.748 -4.276 1.00 86.44 93 THR A N 1
ATOM 750 C CA . THR A 1 93 ? 3.448 10.139 -4.294 1.00 86.44 93 THR A CA 1
ATOM 751 C C . THR A 1 93 ? 2.608 9.101 -3.563 1.00 86.44 93 THR A C 1
ATOM 753 O O . THR A 1 93 ? 1.843 9.457 -2.663 1.00 86.44 93 THR A O 1
ATOM 756 N N . PHE A 1 94 ? 2.808 7.817 -3.873 1.00 87.94 94 PHE A N 1
ATOM 757 C CA . PHE A 1 94 ? 2.116 6.717 -3.213 1.00 87.94 94 PHE A CA 1
ATOM 758 C C . PHE A 1 94 ? 2.364 6.710 -1.703 1.00 87.94 94 PHE A C 1
ATOM 760 O O . PHE A 1 94 ? 1.413 6.755 -0.925 1.00 87.94 94 PHE A O 1
ATOM 767 N N . ILE A 1 95 ? 3.630 6.713 -1.274 1.00 87.62 95 ILE A N 1
ATOM 768 C CA . ILE A 1 95 ? 4.005 6.661 0.146 1.00 87.62 95 ILE A CA 1
ATOM 769 C C . ILE A 1 95 ? 3.383 7.822 0.925 1.00 87.62 95 ILE A C 1
ATOM 771 O O . ILE A 1 95 ? 2.844 7.619 2.012 1.00 87.62 95 ILE A O 1
ATOM 775 N N . THR A 1 96 ? 3.459 9.036 0.380 1.00 85.75 96 THR A N 1
ATOM 77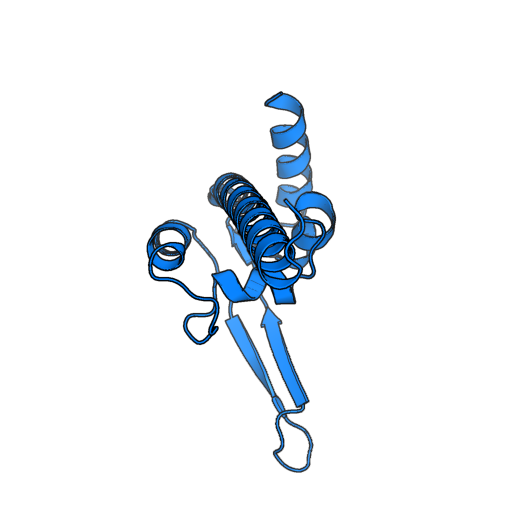6 C CA . THR A 1 96 ? 2.943 10.238 1.048 1.00 85.75 96 THR A CA 1
ATOM 777 C C . THR A 1 96 ? 1.432 10.150 1.233 1.00 85.75 96 THR A C 1
ATOM 779 O O . THR A 1 96 ? 0.919 10.408 2.320 1.00 85.75 96 THR A O 1
ATOM 782 N N . ARG A 1 97 ? 0.710 9.728 0.191 1.00 82.44 97 ARG A N 1
ATOM 783 C CA . ARG A 1 97 ? -0.745 9.561 0.251 1.00 82.44 97 ARG A CA 1
ATOM 784 C C . ARG A 1 97 ? -1.148 8.444 1.209 1.00 82.44 97 ARG A C 1
ATOM 786 O O . ARG A 1 97 ? -2.035 8.656 2.029 1.00 82.44 97 ARG A O 1
ATOM 793 N N . ALA A 1 98 ? -0.463 7.303 1.152 1.00 83.31 98 ALA A N 1
ATOM 794 C CA . ALA A 1 98 ? -0.716 6.173 2.038 1.00 83.31 98 ALA A CA 1
ATOM 795 C C . ALA A 1 98 ? -0.515 6.546 3.516 1.00 83.31 98 ALA A C 1
ATOM 797 O O . ALA A 1 98 ? -1.335 6.169 4.348 1.00 83.31 98 ALA A O 1
ATOM 798 N N . LYS A 1 99 ? 0.525 7.325 3.851 1.00 84.69 99 LYS A N 1
ATOM 799 C CA . LYS A 1 99 ? 0.735 7.834 5.220 1.00 84.69 99 LYS A CA 1
ATOM 800 C C . LYS A 1 99 ? -0.422 8.698 5.702 1.00 84.69 99 LYS A C 1
ATOM 802 O O . LYS A 1 99 ? -0.965 8.427 6.767 1.00 84.69 99 LYS A O 1
ATOM 807 N N . ASN A 1 100 ? -0.810 9.692 4.906 1.00 83.69 100 ASN A N 1
ATOM 808 C CA . ASN A 1 100 ? -1.883 10.612 5.277 1.00 83.69 100 ASN A CA 1
ATOM 809 C C . ASN A 1 100 ? -3.202 9.866 5.523 1.00 83.69 100 ASN A C 1
ATOM 811 O O . ASN A 1 100 ? -3.885 10.138 6.503 1.00 83.69 100 ASN A O 1
ATOM 815 N N . GLU A 1 101 ? -3.528 8.895 4.667 1.00 80.12 101 GLU A N 1
ATOM 816 C CA . GLU A 1 101 ? -4.734 8.073 4.810 1.00 80.12 101 GLU A CA 1
ATOM 817 C C . GLU A 1 101 ? -4.695 7.217 6.087 1.00 80.12 101 GLU A C 1
ATOM 819 O O . GLU A 1 101 ? -5.696 7.100 6.794 1.00 80.12 101 GLU A O 1
ATOM 824 N N . ILE A 1 102 ? -3.541 6.615 6.401 1.00 82.06 102 I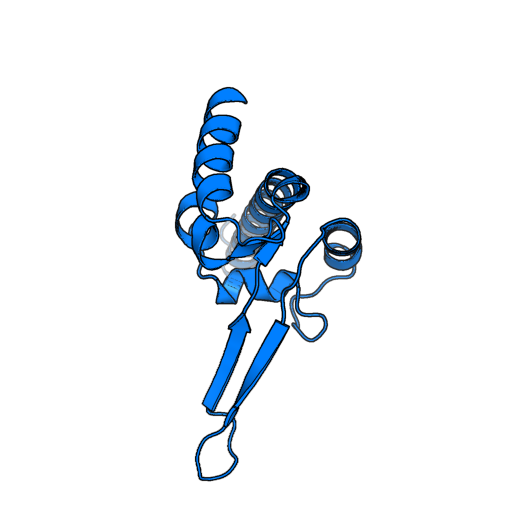LE A N 1
ATOM 825 C CA . ILE A 1 102 ? -3.367 5.832 7.631 1.00 82.06 102 ILE A CA 1
ATOM 826 C C . ILE A 1 102 ? -3.595 6.721 8.858 1.00 82.06 102 ILE A C 1
ATOM 828 O O . ILE A 1 102 ? -4.384 6.354 9.725 1.00 82.06 102 ILE A O 1
ATOM 832 N N . GLU A 1 103 ? -2.962 7.893 8.906 1.00 84.88 103 GLU A N 1
ATOM 833 C CA . GLU A 1 103 ? -3.109 8.836 10.019 1.00 84.88 103 GLU A CA 1
ATOM 834 C C . GLU A 1 103 ? -4.546 9.358 10.155 1.00 84.88 103 GLU A C 1
ATOM 836 O O . GLU A 1 103 ? -5.056 9.516 11.264 1.00 84.88 103 GLU A O 1
ATOM 841 N N . GLU A 1 104 ? -5.223 9.636 9.038 1.00 83.88 104 GLU A N 1
ATOM 842 C CA . GLU A 1 104 ? -6.613 10.087 9.056 1.00 83.88 104 GLU A CA 1
ATOM 843 C C . GLU A 1 104 ? -7.555 8.992 9.571 1.00 83.88 104 GLU A C 1
ATOM 845 O O . GLU A 1 104 ? -8.436 9.267 10.389 1.00 83.88 104 GLU A O 1
ATOM 850 N N . ASN A 1 105 ? -7.346 7.744 9.153 1.00 79.06 105 ASN A N 1
ATOM 851 C CA . ASN A 1 105 ? -8.135 6.613 9.632 1.00 79.06 105 ASN A CA 1
ATOM 852 C C . ASN A 1 105 ? -7.893 6.316 11.118 1.00 79.06 105 ASN A C 1
ATOM 854 O O . ASN A 1 105 ? -8.856 6.037 11.830 1.00 79.06 105 ASN A O 1
ATOM 858 N N . GLU A 1 106 ? -6.653 6.424 11.606 1.00 83.62 106 GLU A N 1
ATOM 859 C CA . GLU A 1 106 ? -6.342 6.298 13.038 1.00 83.62 106 GLU A CA 1
ATOM 860 C C . GLU A 1 106 ? -7.069 7.374 13.858 1.00 83.62 106 GLU A C 1
ATOM 862 O O . GLU A 1 106 ? -7.774 7.049 14.810 1.00 83.62 106 GLU A O 1
ATOM 867 N N . LYS A 1 107 ? -7.030 8.641 13.422 1.00 85.75 107 LYS A N 1
ATOM 868 C CA . LYS A 1 107 ? -7.774 9.728 14.085 1.00 85.75 107 LYS A CA 1
ATOM 869 C C . LYS A 1 107 ? -9.282 9.487 14.096 1.00 85.75 107 LYS A C 1
ATOM 871 O O . LYS A 1 107 ? -9.938 9.719 15.110 1.00 85.75 107 LYS A O 1
ATOM 876 N N . ARG A 1 108 ? -9.853 9.031 12.974 1.00 84.50 108 ARG A N 1
ATOM 877 C CA . ARG A 1 108 ? -11.286 8.696 12.885 1.00 84.50 108 ARG A CA 1
ATOM 878 C C . ARG A 1 108 ? -11.653 7.567 13.846 1.00 84.50 108 ARG A C 1
ATOM 880 O O . ARG A 1 108 ? -12.711 7.632 14.469 1.00 84.50 108 ARG A O 1
ATOM 887 N N . PHE A 1 109 ? -10.788 6.563 13.982 1.00 82.00 109 PHE A N 1
ATOM 888 C CA . PHE A 1 109 ? -10.972 5.480 14.940 1.00 82.00 109 PHE A CA 1
ATOM 889 C C . PHE A 1 109 ? -10.932 5.988 16.384 1.00 82.00 109 PHE A C 1
ATOM 891 O O . PHE A 1 109 ? -11.854 5.693 17.140 1.00 82.00 109 PHE A O 1
ATOM 898 N N . ASP A 1 110 ? -9.939 6.801 16.750 1.00 84.00 110 ASP A N 1
ATOM 899 C CA . ASP A 1 110 ? -9.814 7.358 18.102 1.00 84.00 110 ASP A CA 1
ATOM 900 C C . ASP A 1 110 ? -11.046 8.180 18.497 1.00 84.00 110 ASP A C 1
ATOM 902 O O . ASP A 1 110 ? -11.571 8.032 19.600 1.00 84.00 110 ASP A O 1
ATOM 906 N N . VAL A 1 111 ? -11.559 9.008 17.581 1.00 86.56 111 VAL A N 1
ATOM 907 C CA . VAL A 1 111 ? -12.794 9.778 17.797 1.00 86.56 111 VAL A CA 1
ATOM 908 C C . VAL A 1 111 ? -13.998 8.851 17.976 1.00 86.56 111 VAL A C 1
ATOM 910 O O . VAL A 1 111 ? -14.783 9.036 18.904 1.00 86.56 111 VAL A O 1
ATOM 913 N N . ALA A 1 112 ? -14.152 7.834 17.124 1.00 84.31 112 ALA A N 1
ATOM 914 C CA . ALA A 1 112 ? -15.250 6.876 17.245 1.00 84.31 112 ALA A CA 1
ATOM 915 C C . ALA A 1 112 ? -15.185 6.084 18.563 1.00 84.31 112 ALA A C 1
ATOM 917 O O . ALA A 1 112 ? -16.215 5.869 19.201 1.00 84.31 112 ALA A O 1
ATOM 918 N N . TYR A 1 113 ? -13.983 5.697 18.992 1.00 85.06 113 TYR A N 1
ATOM 919 C CA . TYR A 1 113 ? -13.738 5.021 20.262 1.00 85.06 113 TYR A CA 1
ATOM 920 C C . TYR A 1 113 ? -14.117 5.913 21.447 1.00 85.06 113 TYR A C 1
ATOM 922 O O . TYR A 1 113 ? -14.898 5.503 22.304 1.00 85.06 113 TYR A O 1
ATOM 930 N N . LYS A 1 114 ? -13.628 7.158 21.467 1.00 89.19 114 LYS A N 1
ATOM 931 C CA . LYS A 1 114 ? -13.981 8.155 22.485 1.00 89.19 114 LYS A CA 1
ATOM 932 C C . LYS A 1 114 ? -15.489 8.352 22.601 1.00 89.19 114 LYS A C 1
ATOM 934 O O . LYS A 1 114 ? -16.033 8.247 23.697 1.00 89.19 114 LYS A O 1
ATOM 939 N N . ASN A 1 115 ? -16.166 8.526 21.466 1.00 86.44 115 ASN A N 1
ATOM 940 C CA . ASN A 1 115 ? -17.620 8.673 21.413 1.00 86.44 115 ASN A CA 1
ATOM 941 C C . ASN A 1 115 ? -18.351 7.436 21.955 1.00 86.44 115 ASN A C 1
ATOM 943 O O . ASN A 1 115 ? -19.338 7.578 22.669 1.00 86.44 115 ASN A O 1
ATOM 947 N N . TYR A 1 116 ? -17.874 6.227 21.638 1.00 87.19 116 TYR A N 1
ATOM 948 C CA . TYR A 1 116 ? -18.491 4.984 22.108 1.00 87.19 116 TYR A CA 1
ATOM 949 C C . TYR A 1 116 ? -18.382 4.812 23.629 1.00 87.19 116 TYR A C 1
ATOM 951 O O . TYR A 1 116 ? -19.328 4.355 24.267 1.00 87.19 116 TYR A O 1
ATOM 959 N N . TYR A 1 117 ? -17.244 5.188 24.215 1.00 85.75 117 TYR A N 1
ATOM 960 C CA . TYR A 1 117 ? -16.998 5.057 25.654 1.00 85.75 117 TYR A CA 1
ATOM 961 C C . TYR A 1 117 ? -17.357 6.309 26.468 1.00 85.75 117 TYR A C 1
ATOM 963 O O . TYR A 1 117 ? -17.163 6.306 27.682 1.00 85.75 117 TYR A O 1
ATOM 971 N N . GLY A 1 118 ? -17.877 7.367 25.834 1.00 81.38 118 GLY A N 1
ATOM 972 C CA . GLY A 1 118 ? -18.186 8.637 26.503 1.00 81.38 118 GLY A CA 1
ATOM 973 C C . GLY A 1 118 ? -16.953 9.319 27.107 1.00 81.38 118 GLY A C 1
ATOM 974 O O . GLY A 1 118 ? -17.057 9.982 28.135 1.00 81.38 118 GLY A O 1
ATOM 975 N N . LEU A 1 119 ? -15.780 9.100 26.510 1.00 72.19 119 LEU A N 1
ATOM 976 C CA . LEU A 1 119 ? -14.509 9.677 26.938 1.00 72.19 119 LEU A CA 1
ATOM 977 C C . LEU A 1 119 ? -14.274 10.958 26.127 1.00 72.19 119 LEU A C 1
ATOM 979 O O . LEU A 1 119 ? -13.759 10.878 25.013 1.00 72.19 119 LEU A O 1
ATOM 983 N N . GLU A 1 120 ? -14.688 12.115 26.646 1.00 62.06 120 GLU A N 1
ATOM 984 C CA . GLU A 1 120 ? -14.383 13.426 26.036 1.00 62.06 120 GLU A CA 1
ATOM 985 C C . GLU A 1 120 ? -12.868 13.731 26.077 1.00 62.06 120 GLU A C 1
ATOM 987 O O . GLU A 1 120 ? -12.270 13.666 27.175 1.00 62.06 120 GLU A O 1
#

Foldseek 3Di:
DVPVLVVVLVVQQVCADPQQFRKLQSCCCPQVVHHSVVLLLLVDPPRPPPDPVSVVQVVPWDWPKDWDFDADPVRHTPDIDITTGTGSVCVSSSSVVSNVVVVVVVVVVVVVVCVVVVND

Radius of gyration: 16.58 Å; chains: 1; bounding box: 36×48×42 Å

Sequence (120 aa):
MPETLNALVQEFIVSADDNGFVPLKAFAQKTLKRSANDISTFFDLESRFYSRYQQTIIHNIKHNVVFIKRYKKDGSLRARVCEGGVHQDDLLTFITRAKNEIEENEKRFDVAYKNYYGLE

Secondary structure (DSSP, 8-state):
--HHHHHHHHHHHTT--TTSEEEHHHHIIIIISS-HHHHHHHH-TT-TT--HHHHHHHTTS-B--EEEEEE-TTS-EEEEEEE-EEEHHHHHHHHHHHHHHHHHHHHHHHHHHHHHHT--